Protein AF-A0A8C2XYM8-F1 (afdb_monomer_lite)

Secondary structure (DSSP, 8-state):
-PPPPHHHHHHHHHHHHHHTTTTS-HHHHHHHHHHHHHHTHHHHHHHHHHHHHH-

Sequence (55 aa):
MTPLSEQEMNAHLAEESRKYQNEFNTNVAMAEIYKYAKRYRPQLLYIKKLITRQL

InterPro domains:
  IPR008936 Rho GTPase activation protein [G3DSA:1.10.506.10] (1-45)
  IPR013548 Plexin, cytoplasmic RasGAP domain [PF08337] (1-43)
  IPR031148 Plexin family [PTHR22625] (1-44)

Radius of gyration: 18.16 Å; chains: 1; bounding box: 39×28×36 Å

Foldseek 3Di:
DDDDDPVNVVVVVVVVCVVCVPVDDVVVVVVVVVVVCVVCVVVVVVVVVVVVVVD

pLDDT: mean 93.84, std 8.53, range [55.12, 98.56]

Organism: Capra hircus (NCBI:txid9925)

Structure (mmCIF, N/CA/C/O backbone):
data_AF-A0A8C2XYM8-F1
#
_entry.id   AF-A0A8C2XYM8-F1
#
loop_
_atom_site.group_PDB
_atom_site.id
_atom_site.type_symbol
_atom_site.label_atom_id
_atom_site.label_alt_id
_atom_site.label_comp_id
_atom_site.label_asym_id
_atom_site.label_entity_id
_atom_site.label_seq_id
_atom_site.pdbx_PDB_ins_code
_atom_site.Cartn_x
_atom_site.Cartn_y
_atom_site.Cartn_z
_atom_site.occupancy
_atom_site.B_iso_or_equiv
_atom_site.auth_seq_id
_atom_site.auth_comp_id
_atom_site.auth_asym_id
_atom_site.auth_atom_id
_atom_site.pdbx_PDB_model_num
ATOM 1 N N . MET A 1 1 ? 31.243 -6.183 -11.936 1.00 72.56 1 MET A N 1
ATOM 2 C CA . MET A 1 1 ? 29.911 -5.617 -12.229 1.00 72.56 1 MET A CA 1
ATOM 3 C C . MET A 1 1 ? 29.999 -4.123 -11.997 1.00 72.56 1 MET A 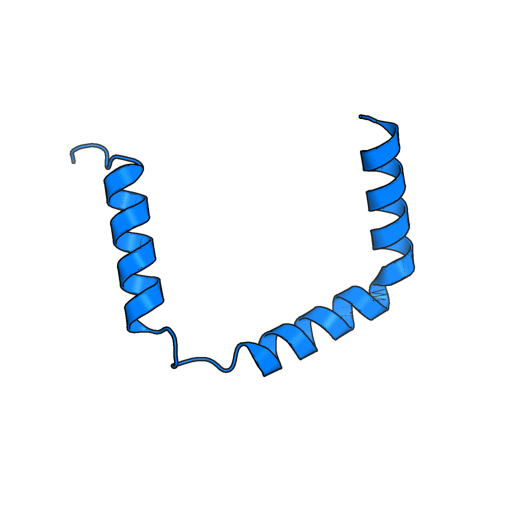C 1
ATOM 5 O O . MET A 1 1 ? 30.550 -3.733 -10.975 1.00 72.56 1 MET A O 1
ATOM 9 N N . THR A 1 2 ? 29.561 -3.310 -12.955 1.00 76.31 2 THR A N 1
ATOM 10 C CA . THR A 1 2 ? 29.526 -1.849 -12.801 1.00 76.31 2 THR A CA 1
ATOM 11 C C . THR A 1 2 ? 28.439 -1.491 -11.785 1.00 76.31 2 THR A C 1
ATOM 13 O O . THR A 1 2 ? 27.374 -2.109 -11.833 1.00 76.31 2 THR A O 1
ATOM 16 N N . PRO A 1 3 ? 28.683 -0.565 -10.844 1.00 83.19 3 PRO A N 1
ATOM 17 C CA . PRO A 1 3 ? 27.639 -0.115 -9.936 1.00 83.19 3 PRO A CA 1
ATOM 18 C C . PRO A 1 3 ? 26.501 0.532 -10.733 1.00 83.19 3 PRO A C 1
ATOM 20 O O . PRO A 1 3 ? 26.742 1.368 -11.601 1.00 83.19 3 PRO A O 1
ATOM 23 N N . LEU A 1 4 ? 25.276 0.102 -10.444 1.00 88.88 4 LEU A N 1
ATOM 24 C CA . LEU A 1 4 ? 24.056 0.641 -11.033 1.00 88.88 4 LEU A CA 1
ATOM 25 C C . LEU A 1 4 ? 23.816 2.054 -10.496 1.00 88.88 4 LEU A C 1
ATOM 27 O O . LEU A 1 4 ? 23.873 2.266 -9.282 1.00 88.88 4 LEU A O 1
ATOM 31 N N . SER A 1 5 ? 23.533 3.010 -11.378 1.00 95.38 5 SER A N 1
ATOM 32 C CA . SER A 1 5 ? 23.145 4.352 -10.945 1.00 9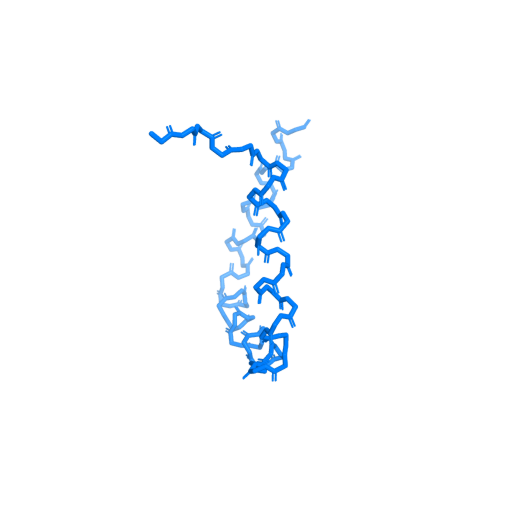5.38 5 SER A CA 1
ATOM 33 C C . SER A 1 5 ? 21.732 4.360 -10.352 1.00 95.38 5 SER A C 1
ATOM 35 O O . SER A 1 5 ? 20.875 3.548 -10.708 1.00 95.38 5 SER A O 1
ATOM 37 N N . GLU A 1 6 ? 21.447 5.328 -9.479 1.00 95.62 6 GLU A N 1
ATOM 38 C CA . GLU A 1 6 ? 20.089 5.532 -8.955 1.00 95.62 6 GLU A CA 1
ATOM 39 C C . GLU A 1 6 ? 19.073 5.783 -10.077 1.00 95.62 6 GLU A C 1
ATOM 41 O O . GLU A 1 6 ? 17.933 5.332 -9.999 1.00 95.62 6 GLU A O 1
ATOM 46 N N . GLN A 1 7 ? 19.489 6.466 -11.147 1.00 96.19 7 GLN A N 1
ATOM 47 C CA . GLN A 1 7 ? 18.637 6.736 -12.301 1.00 96.19 7 GLN A CA 1
ATOM 48 C C . GLN A 1 7 ? 18.225 5.444 -13.012 1.00 9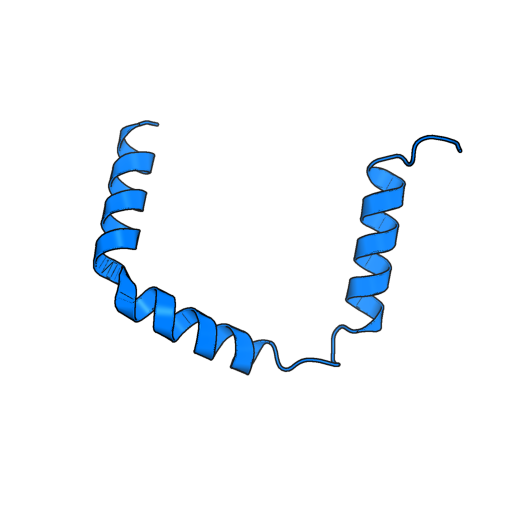6.19 7 GLN A C 1
ATOM 50 O O . GLN A 1 7 ? 17.044 5.254 -13.299 1.00 96.19 7 GLN A O 1
ATOM 55 N N . GLU A 1 8 ? 19.179 4.553 -13.280 1.00 96.06 8 GLU A N 1
ATOM 56 C CA . GLU A 1 8 ? 18.901 3.267 -13.925 1.00 96.06 8 GLU A CA 1
ATOM 57 C C . GLU A 1 8 ? 18.041 2.373 -13.028 1.00 96.06 8 GLU A C 1
ATOM 59 O O . GLU A 1 8 ? 17.104 1.737 -13.514 1.00 96.06 8 GLU A O 1
ATOM 64 N N . MET A 1 9 ? 18.296 2.378 -11.715 1.00 96.69 9 MET A N 1
ATOM 65 C CA . MET A 1 9 ? 17.468 1.653 -10.753 1.00 96.69 9 MET A CA 1
ATOM 66 C C . MET A 1 9 ? 16.024 2.167 -10.7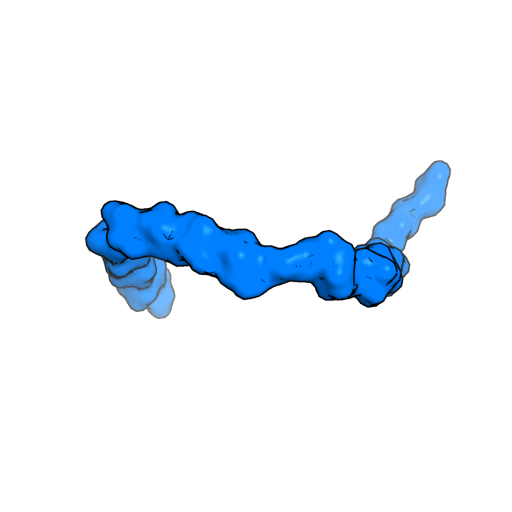59 1.00 96.69 9 MET A C 1
ATOM 68 O O . MET A 1 9 ? 15.086 1.383 -10.891 1.00 96.69 9 MET A O 1
ATOM 72 N N . ASN A 1 10 ? 15.826 3.483 -10.669 1.00 97.44 10 ASN A N 1
ATOM 73 C CA . ASN A 1 10 ? 14.491 4.078 -10.669 1.00 97.44 10 ASN A CA 1
ATOM 74 C C . ASN A 1 10 ? 13.748 3.820 -11.987 1.00 97.44 10 ASN A C 1
ATOM 76 O O . ASN A 1 10 ? 12.551 3.534 -11.966 1.00 97.44 10 ASN A O 1
ATOM 80 N N . ALA A 1 11 ? 14.449 3.870 -13.125 1.00 97.50 11 ALA A N 1
ATOM 81 C CA . ALA A 1 11 ? 13.871 3.540 -14.426 1.00 97.50 11 ALA A CA 1
ATOM 82 C C . ALA A 1 11 ? 13.412 2.075 -14.486 1.00 97.50 11 ALA A C 1
ATOM 84 O O . ALA A 1 11 ? 12.303 1.794 -14.941 1.00 97.50 11 ALA A O 1
ATOM 85 N N . HIS A 1 12 ? 14.225 1.152 -13.966 1.00 96.69 12 HIS A N 1
ATOM 86 C CA . HIS A 1 12 ? 13.865 -0.260 -13.882 1.00 96.69 12 HIS A CA 1
ATOM 87 C C . HIS A 1 12 ? 12.640 -0.497 -12.980 1.00 96.69 12 HIS A C 1
ATOM 89 O O . HIS A 1 12 ? 11.698 -1.176 -13.386 1.00 96.69 12 HIS A O 1
ATOM 95 N N . LEU A 1 13 ? 12.602 0.114 -11.791 1.00 97.62 13 LEU A N 1
ATOM 96 C CA . LEU A 1 13 ? 11.468 0.001 -10.864 1.00 97.62 13 LEU A CA 1
ATOM 97 C C . LEU A 1 13 ? 10.169 0.591 -11.440 1.00 97.62 13 LEU A C 1
ATOM 99 O O . LEU A 1 13 ? 9.084 0.045 -11.214 1.00 97.62 13 LEU A O 1
ATOM 103 N N . ALA A 1 14 ? 10.262 1.690 -12.194 1.00 97.88 14 ALA A N 1
ATOM 104 C CA . ALA A 1 14 ? 9.118 2.298 -12.869 1.00 97.88 14 ALA A CA 1
ATOM 105 C C . ALA A 1 14 ? 8.560 1.396 -13.981 1.00 97.88 14 ALA A C 1
ATOM 107 O O . ALA A 1 14 ? 7.342 1.288 -14.135 1.00 97.88 14 ALA A O 1
ATOM 108 N N . GLU A 1 15 ? 9.439 0.722 -14.725 1.00 98.00 15 GLU A N 1
ATOM 109 C CA . GLU A 1 15 ? 9.051 -0.243 -15.755 1.00 98.00 15 GLU A CA 1
ATOM 110 C C . GLU A 1 15 ? 8.304 -1.440 -15.152 1.00 98.00 15 GLU A C 1
ATOM 112 O O . GLU A 1 15 ? 7.195 -1.752 -15.590 1.00 98.00 15 GLU A O 1
ATOM 117 N N . GLU A 1 16 ? 8.848 -2.051 -14.095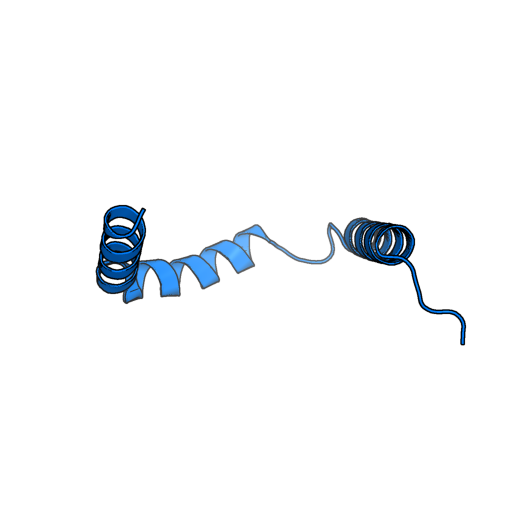 1.00 98.12 16 GLU A N 1
ATOM 118 C CA . GLU A 1 16 ? 8.188 -3.170 -13.407 1.00 98.12 16 GLU A CA 1
ATOM 119 C C . GLU A 1 16 ? 6.839 -2.744 -12.804 1.00 98.12 16 GLU A C 1
ATOM 121 O O . GLU A 1 16 ? 5.846 -3.462 -12.928 1.00 98.12 16 GLU A O 1
ATOM 126 N N . SER A 1 17 ? 6.758 -1.536 -12.232 1.00 97.25 17 SER A N 1
ATOM 127 C CA . SER A 1 17 ? 5.493 -0.991 -11.716 1.00 97.25 17 SER A CA 1
ATOM 128 C C . SER A 1 17 ? 4.442 -0.820 -12.819 1.00 97.25 17 SER A C 1
ATOM 130 O O . SER A 1 17 ? 3.270 -1.131 -12.604 1.00 97.25 17 SER A O 1
ATOM 132 N N . ARG A 1 18 ? 4.843 -0.361 -14.016 1.00 97.38 18 ARG A N 1
ATOM 133 C CA . ARG A 1 18 ? 3.939 -0.216 -15.170 1.00 97.38 18 ARG A CA 1
ATOM 134 C C . ARG A 1 18 ? 3.461 -1.572 -15.679 1.00 97.38 18 ARG A C 1
ATOM 136 O O . ARG A 1 18 ? 2.279 -1.730 -15.981 1.00 97.38 18 ARG A O 1
ATOM 143 N N . LYS A 1 19 ? 4.373 -2.542 -15.766 1.00 98.12 19 LYS A N 1
ATOM 144 C CA . LYS A 1 19 ? 4.108 -3.885 -16.291 1.00 98.12 19 LYS A CA 1
ATOM 145 C C . LYS A 1 19 ? 2.989 -4.605 -15.534 1.00 98.12 19 LYS A C 1
ATOM 147 O O . LYS A 1 19 ? 2.172 -5.259 -16.171 1.00 98.12 19 LYS A O 1
ATOM 152 N N . TYR A 1 20 ? 2.920 -4.445 -14.211 1.00 96.94 20 TYR A N 1
ATOM 153 C CA . TYR A 1 20 ? 1.950 -5.151 -13.361 1.00 96.94 20 TYR A CA 1
ATOM 154 C C . TYR A 1 20 ? 0.880 -4.243 -12.736 1.00 96.94 20 TYR A C 1
ATOM 156 O O . TYR A 1 20 ? 0.231 -4.638 -11.767 1.00 96.94 20 TYR A O 1
ATOM 164 N N . GLN A 1 21 ? 0.663 -3.033 -13.269 1.00 95.00 21 GLN A N 1
ATOM 165 C CA . GLN A 1 21 ? -0.177 -2.015 -12.613 1.00 95.00 21 GLN A CA 1
ATOM 166 C C . GLN A 1 21 ? -1.612 -2.489 -12.296 1.00 95.00 21 GLN A C 1
ATOM 168 O O . GLN A 1 21 ? -2.227 -2.003 -11.351 1.00 95.00 21 GLN A O 1
ATOM 173 N N . ASN A 1 22 ? -2.153 -3.413 -13.100 1.00 95.19 22 ASN A N 1
ATOM 174 C CA . ASN A 1 22 ? -3.544 -3.875 -13.035 1.00 95.19 22 ASN A CA 1
ATOM 175 C C . ASN A 1 22 ? -3.682 -5.311 -12.502 1.00 95.19 22 ASN A C 1
ATOM 177 O O . ASN A 1 22 ? -4.794 -5.831 -12.444 1.00 95.19 22 ASN A O 1
ATOM 181 N N . GLU A 1 23 ? -2.578 -5.952 -12.113 1.00 97.69 23 GLU A N 1
ATOM 182 C CA . GLU A 1 23 ? -2.582 -7.338 -11.619 1.00 97.69 23 GLU A CA 1
ATOM 183 C C . GLU A 1 23 ? -3.173 -7.450 -10.207 1.00 97.69 23 GLU A C 1
ATOM 185 O O . GLU A 1 23 ? -3.656 -8.503 -9.794 1.00 97.69 23 GLU A O 1
ATOM 190 N N . PHE A 1 24 ? -3.157 -6.348 -9.451 1.00 96.69 24 PHE A N 1
ATOM 191 C CA . PHE A 1 24 ? -3.555 -6.330 -8.050 1.00 96.69 24 PHE A CA 1
ATOM 192 C C . PHE A 1 24 ? -4.649 -5.302 -7.786 1.00 96.69 24 PHE A C 1
ATOM 194 O O . PHE A 1 24 ? -4.597 -4.158 -8.235 1.00 96.69 24 PHE A O 1
ATOM 201 N N . ASN A 1 25 ? -5.623 -5.688 -6.965 1.00 96.62 25 ASN A N 1
ATOM 202 C CA . ASN A 1 25 ? -6.643 -4.766 -6.489 1.00 96.62 25 ASN A CA 1
ATOM 203 C C . ASN A 1 25 ? -6.097 -3.926 -5.325 1.00 96.62 25 ASN A C 1
ATOM 205 O O . ASN A 1 25 ? -6.205 -4.291 -4.150 1.00 96.62 25 ASN A O 1
ATOM 209 N N . THR A 1 26 ? -5.527 -2.773 -5.660 1.00 97.25 26 THR A N 1
ATOM 210 C CA . THR A 1 26 ? -4.979 -1.827 -4.681 1.00 97.25 26 THR A CA 1
ATOM 211 C C . THR A 1 26 ? -6.048 -1.283 -3.731 1.00 97.25 26 THR A C 1
ATOM 213 O O . THR A 1 26 ? -5.745 -1.040 -2.565 1.00 97.25 26 THR A O 1
ATOM 216 N N . ASN A 1 27 ? -7.312 -1.182 -4.156 1.00 97.62 27 ASN A N 1
ATOM 217 C CA . ASN A 1 27 ? -8.407 -0.739 -3.286 1.00 97.62 27 ASN A CA 1
ATOM 218 C C . ASN A 1 27 ? -8.650 -1.720 -2.132 1.00 97.62 27 ASN A C 1
ATOM 220 O O . ASN A 1 27 ? -8.818 -1.299 -0.986 1.00 97.62 27 ASN A O 1
ATOM 224 N N . VAL A 1 28 ? -8.626 -3.027 -2.414 1.00 98.44 28 VAL A N 1
ATOM 225 C CA . VAL A 1 28 ? -8.759 -4.065 -1.378 1.00 98.44 28 VAL A CA 1
ATOM 226 C C . VAL A 1 28 ? -7.556 -4.041 -0.439 1.00 98.44 28 VAL A C 1
ATOM 228 O O . VAL A 1 28 ? -7.736 -4.024 0.777 1.00 98.44 28 VAL A O 1
ATOM 231 N N . ALA A 1 29 ? -6.337 -3.957 -0.979 1.00 98.25 29 ALA A N 1
ATOM 232 C CA . ALA A 1 29 ? -5.128 -3.871 -0.159 1.00 98.25 29 ALA A CA 1
ATOM 233 C C . ALA A 1 29 ? -5.164 -2.658 0.791 1.00 98.25 29 ALA A 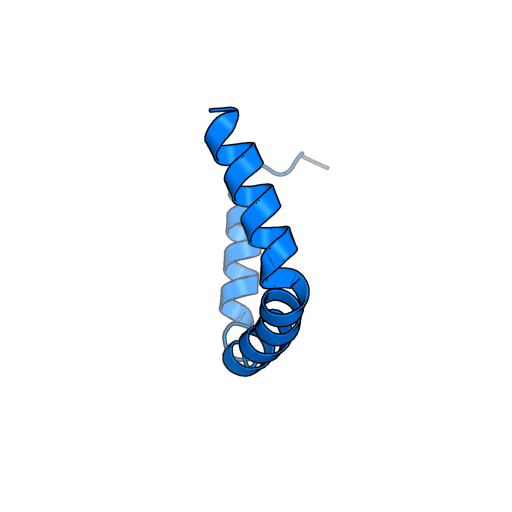C 1
ATOM 235 O O . ALA A 1 29 ? -4.904 -2.788 1.989 1.00 98.25 29 ALA A O 1
ATOM 236 N N . MET A 1 30 ? -5.568 -1.489 0.286 1.00 98.38 30 MET A N 1
ATOM 237 C CA . MET A 1 30 ? -5.709 -0.272 1.087 1.00 98.38 30 MET A CA 1
ATOM 238 C C . MET A 1 30 ? -6.786 -0.402 2.167 1.00 98.38 30 MET A C 1
ATOM 240 O O . MET A 1 30 ? -6.584 0.068 3.289 1.00 98.38 30 MET A O 1
ATOM 244 N N . ALA A 1 31 ? -7.908 -1.063 1.870 1.00 98.50 31 ALA A N 1
ATOM 245 C CA . ALA A 1 31 ? -8.954 -1.323 2.855 1.00 98.50 31 ALA A CA 1
ATOM 246 C C . ALA A 1 31 ? -8.450 -2.208 4.010 1.00 98.50 31 ALA A C 1
ATOM 248 O O . ALA A 1 31 ? -8.739 -1.917 5.172 1.00 98.50 31 ALA A O 1
ATOM 249 N N . GLU A 1 32 ? -7.654 -3.243 3.719 1.00 98.56 32 GLU A N 1
ATOM 250 C CA . GLU A 1 32 ? -7.044 -4.102 4.743 1.00 98.56 32 GLU A CA 1
ATOM 251 C C . GLU A 1 32 ? -6.011 -3.346 5.589 1.00 98.56 32 GLU A C 1
ATOM 253 O O . GLU A 1 32 ? -6.066 -3.395 6.821 1.00 98.56 32 GLU A O 1
ATOM 258 N N . ILE A 1 33 ? -5.129 -2.561 4.960 1.00 98.44 33 ILE A N 1
ATOM 259 C CA . ILE A 1 33 ? -4.161 -1.707 5.671 1.00 98.44 33 ILE A CA 1
ATOM 260 C C . ILE A 1 33 ? -4.892 -0.717 6.590 1.00 98.44 33 ILE A C 1
ATOM 262 O O . ILE A 1 33 ? -4.501 -0.510 7.745 1.00 98.44 33 ILE A O 1
ATOM 266 N N . TYR A 1 34 ? -6.004 -0.144 6.122 1.00 98.12 34 TYR A N 1
ATOM 267 C CA . TYR A 1 34 ? -6.800 0.788 6.914 1.00 98.12 34 TYR A CA 1
ATOM 268 C C . TYR A 1 34 ? -7.371 0.154 8.190 1.00 98.12 34 TYR A C 1
ATOM 270 O O . TYR A 1 34 ? -7.482 0.846 9.205 1.00 98.12 34 TYR A O 1
ATOM 278 N N . LYS A 1 35 ? -7.675 -1.153 8.211 1.00 98.56 35 LYS A N 1
ATOM 279 C CA . LYS A 1 35 ? -8.125 -1.834 9.442 1.00 98.56 35 LYS A CA 1
ATOM 280 C C . LYS A 1 35 ? -7.082 -1.719 10.555 1.00 98.56 35 LYS A C 1
ATOM 282 O O . LYS A 1 35 ? -7.436 -1.400 11.693 1.00 98.56 35 LYS A O 1
ATOM 287 N N . TYR A 1 36 ? -5.803 -1.899 10.228 1.00 98.44 36 TYR A N 1
ATOM 288 C CA . TYR A 1 36 ? -4.705 -1.713 11.179 1.00 98.44 36 TYR A CA 1
ATOM 289 C C . TYR A 1 36 ? -4.542 -0.242 11.564 1.00 98.44 36 TYR A C 1
ATOM 291 O O . TYR A 1 36 ? -4.465 0.071 12.753 1.00 98.44 36 TYR A O 1
ATOM 299 N N . ALA A 1 37 ? -4.577 0.672 10.590 1.00 97.94 37 ALA A N 1
ATOM 300 C CA . ALA A 1 37 ? -4.493 2.107 10.866 1.00 97.94 37 ALA A CA 1
ATOM 301 C C . ALA A 1 37 ? -5.612 2.583 11.811 1.00 97.94 37 ALA A C 1
ATOM 303 O O . ALA A 1 37 ? -5.372 3.370 12.726 1.00 97.94 37 ALA A O 1
ATOM 304 N N . LYS A 1 38 ? -6.833 2.063 11.638 1.00 98.25 38 LYS A N 1
ATOM 305 C CA . LYS A 1 38 ? -7.972 2.328 12.520 1.00 98.25 38 LYS A CA 1
ATOM 306 C C . LYS A 1 38 ? -7.752 1.741 13.915 1.00 98.25 38 LYS A C 1
ATOM 308 O O . LYS A 1 38 ? -7.966 2.451 14.896 1.00 98.25 38 LYS A O 1
ATOM 313 N N . ARG A 1 39 ? -7.301 0.483 14.012 1.00 98.44 39 ARG A N 1
ATOM 314 C CA . ARG A 1 39 ? -7.010 -0.197 15.289 1.00 98.44 39 ARG A CA 1
ATOM 315 C C . ARG A 1 39 ? -5.983 0.562 16.130 1.00 98.44 39 ARG A C 1
ATOM 317 O O . ARG A 1 39 ? -6.152 0.658 17.341 1.00 98.44 39 ARG A O 1
ATOM 324 N N . TYR A 1 40 ? -4.956 1.117 15.489 1.00 98.31 40 TYR A N 1
ATOM 325 C CA . TYR A 1 40 ? -3.860 1.827 16.154 1.00 98.31 40 TYR A CA 1
ATOM 326 C C . TYR A 1 40 ? -3.954 3.354 16.036 1.00 98.31 40 TYR A C 1
ATOM 328 O O . TYR A 1 40 ? -2.967 4.066 16.231 1.00 98.31 40 TYR A O 1
ATOM 336 N N . ARG A 1 41 ? -5.140 3.891 15.718 1.00 97.75 41 ARG A N 1
ATOM 337 C CA . ARG A 1 41 ? -5.334 5.331 15.499 1.00 97.75 41 ARG A CA 1
ATOM 338 C C . ARG A 1 41 ? -4.819 6.196 16.666 1.00 97.75 41 ARG A C 1
ATOM 340 O O . ARG A 1 41 ? -4.138 7.178 16.372 1.00 97.75 41 ARG A O 1
ATOM 347 N N . PRO A 1 42 ? -5.083 5.889 17.955 1.00 97.62 42 PRO A N 1
ATOM 348 C CA . PRO A 1 42 ? -4.556 6.695 19.060 1.00 97.62 42 PRO A CA 1
ATOM 349 C C . PRO A 1 42 ? -3.023 6.749 19.089 1.00 97.62 42 PRO A C 1
ATOM 351 O O . PRO A 1 42 ? -2.449 7.822 19.260 1.00 97.62 42 PRO A O 1
ATOM 354 N N . GLN A 1 43 ? -2.360 5.614 18.860 1.00 97.50 43 GLN A N 1
ATOM 355 C CA . GLN A 1 43 ? -0.902 5.501 18.836 1.00 97.50 43 GLN A CA 1
ATOM 356 C C . GLN A 1 43 ? -0.308 6.268 17.649 1.00 97.50 43 GLN A C 1
ATOM 358 O O . GLN A 1 43 ? 0.652 7.016 17.819 1.00 97.50 43 GLN A O 1
ATOM 363 N N . LEU A 1 44 ? -0.915 6.151 16.463 1.00 96.19 44 LEU A N 1
ATOM 364 C CA . LEU A 1 44 ? -0.492 6.891 15.271 1.00 96.19 44 LEU A CA 1
ATOM 365 C C . LEU A 1 44 ? -0.622 8.409 15.466 1.00 96.19 44 LEU A C 1
ATOM 367 O O . LEU A 1 44 ? 0.283 9.160 15.102 1.00 96.19 44 LEU A O 1
ATOM 371 N N . LEU A 1 45 ? -1.716 8.873 16.080 1.00 95.62 45 LEU A N 1
ATOM 372 C CA . LEU A 1 45 ? -1.904 10.293 16.395 1.00 95.62 45 LEU A CA 1
ATOM 373 C C . LEU A 1 45 ? -0.918 10.786 17.459 1.00 95.62 45 LEU A C 1
ATOM 375 O O . LEU A 1 45 ? -0.432 11.914 17.362 1.00 95.62 45 LEU A O 1
ATOM 379 N N . TYR A 1 46 ? -0.597 9.949 18.445 1.00 95.88 46 TYR A N 1
ATOM 380 C CA . TYR A 1 46 ? 0.416 10.256 19.448 1.00 95.88 46 TYR A CA 1
ATOM 381 C C . TYR A 1 46 ? 1.807 10.416 18.820 1.00 95.88 46 TYR A C 1
ATOM 383 O O . TYR A 1 46 ? 2.449 11.444 19.029 1.00 95.88 46 TYR A O 1
ATOM 391 N N . ILE A 1 47 ? 2.235 9.462 17.984 1.00 94.38 47 ILE A N 1
ATOM 392 C CA . ILE A 1 47 ? 3.521 9.525 17.270 1.00 94.38 47 ILE A CA 1
ATOM 393 C C . ILE A 1 47 ? 3.577 10.760 16.369 1.00 94.38 47 ILE A C 1
ATOM 395 O O . ILE A 1 47 ? 4.546 11.514 16.429 1.00 94.38 47 ILE A O 1
ATOM 399 N N . LYS A 1 48 ? 2.518 11.029 15.591 1.00 93.00 48 LYS A N 1
ATOM 400 C CA . LYS A 1 48 ? 2.438 12.240 14.761 1.00 93.00 48 LYS A CA 1
ATOM 401 C C . LYS A 1 48 ? 2.646 13.501 15.602 1.00 93.00 48 LYS A C 1
ATOM 403 O O . LYS A 1 48 ? 3.445 14.353 15.236 1.00 93.00 48 LYS A O 1
ATOM 408 N N . LYS A 1 49 ? 1.962 13.604 16.747 1.00 91.94 49 LYS A N 1
ATOM 409 C CA . LYS A 1 49 ? 2.086 14.749 17.658 1.00 91.94 49 LYS A CA 1
ATOM 410 C C . LYS A 1 49 ? 3.498 14.892 18.232 1.00 91.94 49 LYS A C 1
ATOM 412 O O . LYS A 1 49 ? 3.933 16.021 18.425 1.00 91.94 49 LYS A O 1
ATOM 417 N N . LEU A 1 50 ? 4.193 13.790 18.515 1.00 90.81 50 LEU A N 1
ATOM 418 C CA . LEU A 1 50 ? 5.587 13.830 18.966 1.00 90.81 50 LEU A CA 1
ATOM 419 C C . LEU A 1 50 ? 6.516 14.360 17.872 1.00 90.81 50 LEU A C 1
ATOM 421 O O . LEU A 1 50 ? 7.279 15.281 18.139 1.00 90.81 50 LEU A O 1
ATOM 425 N N . ILE A 1 51 ? 6.398 13.845 16.646 1.00 90.75 51 ILE A N 1
ATOM 426 C CA . ILE A 1 51 ? 7.234 14.272 15.514 1.00 90.75 51 ILE A CA 1
ATOM 427 C C . ILE A 1 51 ? 6.998 15.755 15.198 1.00 90.75 51 ILE A C 1
ATOM 429 O O . ILE A 1 51 ? 7.950 16.514 15.080 1.00 90.75 51 ILE A O 1
ATOM 433 N N . THR A 1 52 ? 5.740 16.207 15.135 1.00 88.50 52 THR A N 1
ATOM 434 C CA . THR A 1 52 ? 5.420 17.621 14.844 1.00 88.50 52 THR A CA 1
ATOM 435 C C . THR A 1 52 ? 5.824 18.583 15.968 1.00 88.50 52 THR A C 1
ATOM 437 O O . THR A 1 52 ? 5.841 19.783 15.753 1.00 88.50 52 THR A O 1
ATOM 440 N N . ARG A 1 53 ? 6.121 18.091 17.177 1.00 83.31 53 ARG A N 1
ATOM 441 C CA . ARG A 1 53 ? 6.652 18.915 18.277 1.00 83.31 53 ARG A CA 1
ATOM 442 C C . ARG A 1 53 ? 8.182 18.974 18.311 1.00 83.31 53 ARG A C 1
ATOM 444 O O . ARG A 1 53 ? 8.716 19.767 19.076 1.00 83.31 53 ARG A O 1
ATOM 451 N N . GLN A 1 54 ? 8.863 18.101 17.570 1.00 64.06 54 GLN A N 1
ATOM 452 C CA . GLN A 1 54 ? 10.328 18.025 17.496 1.00 64.06 54 GLN A CA 1
ATOM 453 C C . GLN A 1 54 ? 10.908 18.772 16.283 1.00 64.06 54 GLN A C 1
ATOM 455 O O . GLN A 1 54 ? 12.127 18.857 16.162 1.00 64.06 54 GLN A O 1
ATOM 460 N N . LEU A 1 55 ? 10.044 19.302 15.413 1.00 55.12 55 LEU A N 1
ATOM 461 C CA . LEU A 1 55 ? 10.362 20.170 14.277 1.00 55.12 55 LEU A CA 1
ATOM 462 C C . LEU A 1 55 ? 9.875 21.589 14.578 1.00 55.12 55 LEU A C 1
ATOM 464 O O . LEU A 1 55 ? 10.569 22.535 14.154 1.00 55.12 55 LEU A O 1
#